Protein AF-A0A0A1WJS7-F1 (afdb_monomer)

Structure (mmCIF, N/CA/C/O backbone):
data_AF-A0A0A1WJS7-F1
#
_entry.id   AF-A0A0A1WJS7-F1
#
loop_
_atom_site.group_PDB
_atom_site.id
_atom_site.type_symbol
_atom_site.label_atom_id
_atom_site.label_alt_id
_atom_site.label_comp_id
_atom_site.label_asym_id
_atom_site.label_entity_id
_atom_site.label_seq_id
_atom_site.pdbx_PDB_ins_code
_atom_site.Cartn_x
_atom_site.Cartn_y
_atom_site.Cartn_z
_atom_site.occupancy
_atom_site.B_iso_or_equiv
_atom_site.auth_seq_id
_atom_site.auth_comp_id
_atom_site.auth_asym_id
_atom_site.auth_atom_id
_atom_site.pdbx_PDB_model_num
ATOM 1 N N . MET A 1 1 ? 0.029 -0.242 11.869 1.00 64.31 1 MET A N 1
ATOM 2 C CA . MET A 1 1 ? -1.257 -0.949 11.660 1.00 64.31 1 MET A CA 1
ATOM 3 C C . MET A 1 1 ? -1.655 -1.931 12.772 1.00 64.31 1 MET A C 1
ATOM 5 O O . MET A 1 1 ? -2.758 -2.457 12.737 1.00 64.31 1 MET A O 1
ATOM 9 N N . GLY A 1 2 ? -0.797 -2.205 13.766 1.00 71.12 2 GLY A N 1
ATOM 10 C CA . GLY A 1 2 ? -1.161 -3.073 14.896 1.00 71.12 2 GLY A CA 1
ATOM 11 C C . GLY A 1 2 ? -1.246 -4.571 14.572 1.00 71.12 2 GLY A C 1
ATOM 12 O O . GLY A 1 2 ? -1.647 -5.339 15.433 1.00 71.12 2 GLY A O 1
ATOM 13 N N . VAL A 1 3 ? -0.892 -5.015 13.366 1.00 81.50 3 VAL A N 1
ATOM 14 C CA . VAL A 1 3 ? -0.941 -6.434 12.971 1.00 81.50 3 VAL A CA 1
ATOM 15 C C . VAL A 1 3 ? 0.472 -7.011 12.917 1.00 81.50 3 VAL A C 1
ATOM 17 O O . VAL A 1 3 ? 1.387 -6.363 12.404 1.00 81.50 3 VAL A O 1
ATOM 20 N N . SER A 1 4 ? 0.661 -8.221 13.450 1.00 82.00 4 SER A N 1
ATOM 21 C CA . SER A 1 4 ? 1.938 -8.938 13.418 1.00 82.00 4 SER A CA 1
ATOM 22 C C . SER A 1 4 ? 2.089 -9.731 12.116 1.00 82.00 4 SER A C 1
ATOM 24 O O . SER A 1 4 ? 1.448 -10.753 11.897 1.00 82.00 4 SER A O 1
ATOM 26 N N . VAL A 1 5 ? 2.981 -9.266 11.239 1.00 79.81 5 VAL A N 1
ATOM 27 C CA . VAL A 1 5 ? 3.268 -9.923 9.945 1.00 79.81 5 VAL A CA 1
ATOM 28 C C . VAL A 1 5 ? 4.453 -10.895 10.039 1.00 79.81 5 VAL A C 1
ATOM 30 O O . VAL A 1 5 ? 4.708 -11.663 9.121 1.00 79.81 5 VAL A O 1
ATOM 33 N N . HIS A 1 6 ? 5.179 -10.900 11.165 1.00 83.88 6 HIS A N 1
ATOM 34 C CA . HIS A 1 6 ? 6.358 -11.753 11.391 1.00 83.88 6 HIS A CA 1
ATOM 35 C C . HIS A 1 6 ? 7.415 -11.634 10.275 1.00 83.88 6 HIS A C 1
ATOM 37 O O . HIS A 1 6 ? 8.061 -12.612 9.904 1.00 83.88 6 HIS A O 1
ATOM 43 N N . ALA A 1 7 ? 7.606 -10.420 9.748 1.00 81.00 7 ALA A N 1
ATOM 44 C CA . ALA A 1 7 ? 8.413 -10.157 8.554 1.00 81.00 7 ALA A CA 1
ATOM 45 C C . ALA A 1 7 ? 9.895 -10.565 8.677 1.00 81.00 7 ALA A C 1
ATOM 47 O O . ALA A 1 7 ? 10.530 -10.848 7.668 1.00 81.00 7 ALA A O 1
ATOM 48 N N . GLN A 1 8 ? 10.443 -10.607 9.898 1.00 82.62 8 GLN A N 1
ATOM 49 C CA . GLN A 1 8 ? 11.824 -11.043 10.142 1.00 82.62 8 GLN A CA 1
ATOM 50 C C . GLN A 1 8 ? 11.995 -12.565 10.036 1.00 82.62 8 GLN A C 1
ATOM 52 O O . GLN A 1 8 ? 13.056 -13.028 9.633 1.00 82.62 8 GLN A O 1
ATOM 57 N N . THR A 1 9 ? 10.961 -13.335 10.386 1.00 85.50 9 THR A N 1
ATOM 58 C CA . THR A 1 9 ? 11.001 -14.806 10.390 1.00 85.50 9 THR A CA 1
ATOM 59 C C . THR A 1 9 ? 10.467 -15.385 9.081 1.00 85.50 9 THR A C 1
ATOM 61 O O . THR A 1 9 ? 10.983 -16.384 8.595 1.00 85.50 9 THR A O 1
ATOM 64 N N . ASN A 1 10 ? 9.459 -14.738 8.485 1.00 83.50 10 ASN A N 1
ATOM 65 C CA . ASN A 1 10 ? 8.761 -15.201 7.285 1.00 83.50 10 ASN A CA 1
ATOM 66 C C . ASN A 1 10 ? 9.080 -14.311 6.077 1.00 83.50 10 ASN A C 1
ATOM 68 O O . ASN A 1 10 ? 8.221 -13.585 5.565 1.00 83.50 10 ASN A O 1
ATOM 72 N N . ALA A 1 11 ? 10.328 -14.385 5.610 1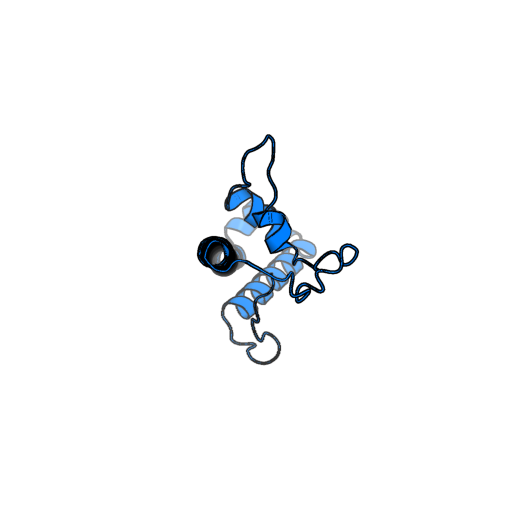.00 77.12 11 ALA A N 1
ATOM 73 C CA . ALA A 1 11 ? 10.781 -13.658 4.422 1.00 77.12 11 ALA A CA 1
ATOM 74 C C . ALA A 1 11 ? 10.012 -14.055 3.143 1.00 77.12 11 ALA A C 1
ATOM 76 O O . ALA A 1 11 ? 9.889 -13.243 2.227 1.00 77.12 11 ALA A O 1
ATOM 77 N N . ASP A 1 12 ? 9.448 -15.266 3.113 1.00 75.31 12 ASP A N 1
ATOM 78 C CA . ASP A 1 12 ? 8.676 -15.798 1.986 1.00 75.31 12 ASP A CA 1
ATOM 79 C C . ASP A 1 12 ? 7.195 -15.394 1.992 1.00 75.31 12 ASP A C 1
ATOM 81 O O . ASP A 1 12 ? 6.437 -15.829 1.129 1.00 75.31 12 ASP A O 1
ATOM 85 N N . SER A 1 13 ? 6.751 -14.563 2.943 1.00 88.50 13 SER A N 1
ATOM 86 C CA . SER A 1 13 ? 5.367 -14.081 2.910 1.00 88.50 13 SER A CA 1
ATOM 87 C C . SER A 1 13 ? 5.114 -13.241 1.654 1.00 88.50 13 SER A C 1
ATOM 89 O O . SER A 1 13 ? 5.936 -12.401 1.275 1.00 88.50 13 SER A O 1
ATOM 91 N N . GLU A 1 14 ? 3.944 -13.422 1.039 1.00 90.38 14 GLU A N 1
ATOM 92 C CA . GLU A 1 14 ? 3.552 -12.683 -0.169 1.00 90.38 14 GLU A CA 1
ATOM 93 C C . GLU A 1 14 ? 3.637 -11.166 0.035 1.00 90.38 14 GLU A C 1
ATOM 95 O O . GLU A 1 14 ? 4.092 -10.438 -0.844 1.00 90.38 14 GLU A O 1
ATOM 100 N N . TYR A 1 15 ? 3.270 -10.686 1.227 1.00 91.75 15 TYR A N 1
ATOM 101 C CA . TYR A 1 15 ? 3.380 -9.274 1.587 1.00 91.75 15 TYR A CA 1
ATOM 102 C C . TYR A 1 15 ? 4.837 -8.789 1.580 1.00 91.75 15 TYR A C 1
ATOM 104 O O . TYR A 1 15 ? 5.145 -7.776 0.956 1.00 91.75 15 TYR A O 1
ATOM 112 N N . VAL A 1 16 ? 5.757 -9.515 2.226 1.00 91.56 16 VAL A N 1
ATOM 113 C CA . VAL A 1 16 ? 7.181 -9.131 2.276 1.00 91.56 16 VAL A CA 1
ATOM 114 C C . VAL A 1 16 ? 7.804 -9.157 0.879 1.00 91.56 16 VAL A C 1
ATOM 116 O O . VAL A 1 16 ? 8.553 -8.244 0.519 1.00 91.56 16 VAL A O 1
ATOM 119 N N . GLN A 1 17 ? 7.457 -10.152 0.059 1.00 93.00 17 GLN A N 1
ATOM 120 C CA . GLN A 1 17 ? 7.903 -10.225 -1.333 1.00 93.00 17 GLN A CA 1
ATOM 121 C C . GLN A 1 17 ? 7.352 -9.066 -2.177 1.00 93.00 17 GLN A C 1
ATOM 123 O O . GLN A 1 17 ? 8.097 -8.472 -2.963 1.00 93.00 17 GLN A O 1
ATOM 128 N N . ALA A 1 18 ? 6.085 -8.690 -1.984 1.00 94.44 18 ALA A N 1
ATOM 129 C CA . ALA A 1 18 ? 5.480 -7.546 -2.657 1.00 94.44 18 ALA A CA 1
ATOM 130 C C . ALA A 1 18 ? 6.182 -6.230 -2.277 1.00 94.44 18 ALA A C 1
ATOM 132 O O . ALA A 1 18 ? 6.591 -5.483 -3.167 1.00 94.44 18 ALA A O 1
ATOM 133 N N . VAL A 1 19 ? 6.438 -5.989 -0.983 1.00 93.38 19 VAL A N 1
ATOM 134 C CA . VAL A 1 19 ? 7.197 -4.811 -0.510 1.00 93.38 19 VAL A CA 1
ATOM 135 C C . VAL A 1 19 ? 8.596 -4.767 -1.133 1.00 93.38 19 VAL A C 1
ATOM 137 O O . VAL A 1 19 ? 9.027 -3.725 -1.632 1.00 93.38 19 VAL A O 1
ATOM 140 N N . LYS A 1 20 ? 9.310 -5.900 -1.164 1.00 93.75 20 LYS A N 1
ATOM 141 C CA . LYS A 1 20 ? 10.646 -5.992 -1.776 1.00 93.75 20 LYS A CA 1
ATOM 142 C C . LYS A 1 20 ? 10.615 -5.680 -3.275 1.00 93.75 20 LYS A C 1
ATOM 144 O O . LYS A 1 20 ? 11.516 -5.009 -3.787 1.00 93.75 20 LYS A O 1
ATOM 149 N N . THR A 1 21 ? 9.580 -6.148 -3.968 1.00 94.81 21 THR A N 1
ATOM 150 C CA . THR A 1 21 ? 9.381 -5.908 -5.401 1.00 94.81 21 THR A CA 1
ATOM 151 C C . THR A 1 21 ? 9.169 -4.422 -5.672 1.00 94.81 21 THR A C 1
ATOM 153 O O . THR A 1 21 ? 9.915 -3.850 -6.465 1.00 94.81 21 THR A O 1
ATOM 156 N N . ILE A 1 22 ? 8.246 -3.772 -4.953 1.00 94.38 22 ILE A N 1
ATOM 157 C CA . ILE A 1 22 ? 8.009 -2.324 -5.068 1.00 94.38 22 ILE A CA 1
ATOM 158 C C . ILE A 1 22 ? 9.270 -1.527 -4.737 1.00 94.38 22 ILE A C 1
ATOM 160 O O . ILE A 1 22 ? 9.654 -0.658 -5.509 1.00 94.38 22 ILE A O 1
ATOM 164 N N . SER A 1 23 ? 9.984 -1.864 -3.660 1.00 94.00 23 SER A N 1
ATOM 165 C CA . SER A 1 23 ? 11.239 -1.187 -3.305 1.00 94.00 23 SER A CA 1
ATOM 166 C C . SER A 1 23 ? 12.285 -1.272 -4.427 1.00 94.00 23 SER A C 1
ATOM 168 O O . SER A 1 23 ? 12.912 -0.272 -4.783 1.00 94.00 23 SER A O 1
ATOM 170 N N . THR A 1 24 ? 12.419 -2.446 -5.051 1.00 93.38 24 THR A N 1
ATOM 171 C CA . THR A 1 24 ? 13.333 -2.65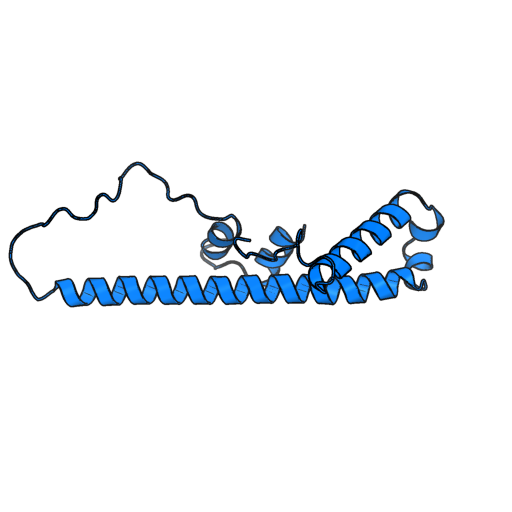7 -6.184 1.00 93.38 24 THR A CA 1
ATOM 172 C C . THR A 1 24 ? 12.904 -1.858 -7.414 1.00 93.38 24 THR A C 1
ATOM 174 O O . THR A 1 24 ? 13.748 -1.271 -8.096 1.00 93.38 24 THR A O 1
ATOM 177 N N . VAL A 1 25 ? 11.600 -1.820 -7.701 1.00 93.38 25 VAL A N 1
ATOM 178 C CA . VAL A 1 25 ? 11.025 -1.026 -8.791 1.00 93.38 25 VAL A CA 1
ATOM 179 C C . VAL A 1 25 ? 11.289 0.461 -8.570 1.00 93.38 25 VAL A C 1
ATOM 181 O O . VAL A 1 25 ? 11.866 1.105 -9.445 1.00 93.38 25 VAL A O 1
ATOM 1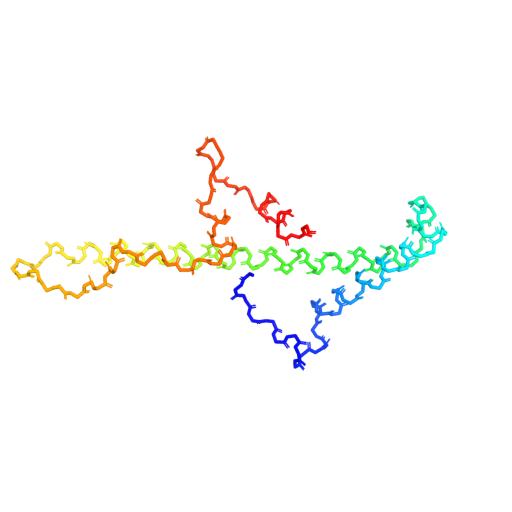84 N N . THR A 1 26 ? 10.953 0.995 -7.395 1.00 92.38 26 THR A N 1
ATOM 185 C CA . THR A 1 26 ? 11.163 2.403 -7.035 1.00 92.38 26 THR A CA 1
ATOM 186 C C . THR A 1 26 ? 12.632 2.787 -7.150 1.00 92.38 26 THR A C 1
ATOM 188 O O . THR A 1 26 ? 12.958 3.804 -7.761 1.00 92.38 26 THR A O 1
ATOM 191 N N . HIS A 1 27 ? 13.537 1.942 -6.649 1.00 93.75 27 HIS A N 1
ATOM 192 C CA . HIS A 1 27 ? 14.974 2.173 -6.767 1.00 93.75 27 HIS A CA 1
ATOM 193 C C . HIS A 1 27 ? 15.425 2.238 -8.236 1.00 93.75 27 HIS A C 1
ATOM 195 O O . HIS A 1 27 ? 16.113 3.177 -8.633 1.00 93.75 27 HIS A O 1
ATOM 201 N N . LYS A 1 28 ? 14.981 1.299 -9.083 1.00 91.31 28 LYS A N 1
ATOM 202 C CA . LYS A 1 28 ? 15.291 1.322 -10.523 1.00 91.31 28 LYS A CA 1
ATOM 203 C C . LYS A 1 28 ? 14.732 2.563 -11.219 1.00 91.31 28 LYS A C 1
ATOM 205 O O . LYS A 1 28 ? 15.447 3.174 -12.006 1.00 91.31 28 LYS A O 1
ATOM 210 N N . ARG A 1 29 ? 13.496 2.968 -10.913 1.00 90.25 29 ARG A N 1
ATOM 211 C CA . ARG A 1 29 ? 12.874 4.178 -11.483 1.00 90.25 29 ARG A CA 1
ATOM 212 C C . ARG A 1 29 ? 13.578 5.467 -11.049 1.00 90.25 29 ARG A C 1
ATOM 214 O O . ARG A 1 29 ? 13.595 6.436 -11.805 1.00 90.25 29 ARG A O 1
ATOM 221 N N . MET A 1 30 ? 14.182 5.479 -9.861 1.00 90.50 30 MET A N 1
ATOM 222 C CA . MET A 1 30 ? 14.926 6.631 -9.349 1.00 90.50 30 MET A CA 1
ATOM 223 C C . MET A 1 30 ? 16.225 6.872 -10.136 1.00 90.50 30 MET A C 1
ATOM 225 O O . MET A 1 30 ? 16.500 8.008 -10.543 1.00 90.50 30 MET A O 1
ATOM 229 N N . PHE A 1 31 ? 16.998 5.810 -10.388 1.00 90.19 31 PHE A N 1
ATOM 230 C CA . PHE A 1 31 ? 18.349 5.909 -10.957 1.00 90.19 31 PHE A CA 1
ATOM 231 C C . PHE A 1 31 ? 18.434 5.690 -12.472 1.00 90.19 31 PHE A C 1
ATOM 233 O O . PHE A 1 31 ? 19.343 6.226 -13.102 1.00 90.19 31 PHE A O 1
ATOM 240 N N . ASP A 1 32 ? 17.505 4.951 -13.078 1.00 87.19 32 ASP A N 1
ATOM 241 C CA . ASP A 1 32 ? 17.536 4.661 -14.512 1.00 87.19 32 ASP A CA 1
ATOM 242 C C . ASP A 1 32 ? 16.626 5.619 -15.295 1.00 87.19 32 ASP A C 1
ATOM 244 O O . ASP A 1 32 ? 15.403 5.655 -15.126 1.00 87.19 32 ASP A O 1
ATOM 248 N N . ILE A 1 33 ? 17.230 6.402 -16.188 1.00 85.00 33 ILE A N 1
ATOM 249 C CA . ILE A 1 33 ? 16.541 7.424 -16.985 1.00 85.00 33 ILE A CA 1
ATOM 250 C C . ILE A 1 33 ? 15.490 6.791 -17.913 1.00 85.00 33 ILE A C 1
ATOM 252 O O . ILE A 1 33 ? 14.452 7.407 -18.161 1.00 85.00 33 ILE A O 1
ATOM 256 N N . ILE A 1 34 ? 15.697 5.551 -18.376 1.00 83.50 34 ILE A N 1
ATOM 257 C CA . ILE A 1 34 ? 14.751 4.862 -19.272 1.00 83.50 34 ILE A CA 1
ATOM 258 C C . ILE A 1 34 ? 13.457 4.494 -18.533 1.00 83.50 34 ILE A C 1
ATOM 260 O O . ILE A 1 34 ? 12.371 4.566 -19.116 1.00 83.50 34 ILE A O 1
ATOM 264 N N . TYR A 1 35 ? 13.555 4.134 -17.248 1.00 86.06 35 TYR A N 1
ATOM 265 C CA . TYR A 1 35 ? 12.404 3.795 -16.402 1.00 86.06 35 TYR A CA 1
ATOM 266 C C . TYR A 1 35 ? 11.743 5.020 -15.750 1.00 86.06 35 TYR A C 1
ATOM 268 O O . TYR A 1 35 ? 10.674 4.891 -15.150 1.00 86.06 35 TYR A O 1
ATOM 276 N N . ARG A 1 36 ? 12.350 6.207 -15.880 1.00 83.44 36 ARG A N 1
ATOM 277 C CA . ARG A 1 36 ? 11.774 7.475 -15.411 1.00 83.44 36 ARG A CA 1
ATOM 278 C C . ARG A 1 36 ? 10.637 7.966 -16.307 1.00 83.44 36 ARG A C 1
ATOM 280 O O . ARG A 1 36 ? 9.707 8.596 -15.819 1.00 83.44 36 ARG A O 1
ATOM 287 N N . LEU A 1 37 ? 10.708 7.685 -17.608 1.00 86.44 37 LEU A N 1
ATOM 288 C CA . LEU A 1 37 ? 9.644 8.015 -18.554 1.00 86.44 37 LEU A CA 1
ATOM 289 C C . LEU A 1 37 ? 8.488 7.013 -18.412 1.00 86.44 37 LEU A C 1
ATOM 291 O O . LEU A 1 37 ? 8.628 5.832 -18.728 1.00 86.44 37 LEU A O 1
ATOM 295 N N . ASP A 1 38 ? 7.318 7.493 -17.988 1.00 85.12 38 ASP A N 1
ATOM 296 C CA . ASP A 1 38 ? 6.146 6.639 -17.738 1.00 85.12 38 ASP A CA 1
ATOM 297 C C . ASP A 1 38 ? 5.699 5.851 -18.975 1.00 85.12 38 ASP A C 1
ATOM 299 O O . ASP A 1 38 ? 5.278 4.695 -18.874 1.00 85.12 38 ASP A O 1
ATOM 303 N N . PHE A 1 39 ? 5.817 6.455 -20.162 1.00 87.31 39 PHE A N 1
ATOM 304 C CA . PHE A 1 39 ? 5.414 5.814 -21.410 1.00 87.31 39 PHE A CA 1
ATOM 305 C C . PHE A 1 39 ? 6.229 4.549 -21.695 1.00 87.31 39 PHE A C 1
ATOM 307 O O . PHE A 1 39 ? 5.646 3.500 -21.960 1.00 87.31 39 PHE A O 1
ATOM 314 N N . THR A 1 40 ? 7.560 4.627 -21.619 1.00 86.00 40 THR A N 1
ATOM 315 C CA . THR A 1 40 ? 8.448 3.480 -21.857 1.00 86.00 40 THR A CA 1
ATOM 316 C C . THR A 1 40 ? 8.333 2.466 -20.731 1.00 86.00 40 THR A C 1
ATOM 318 O O . THR A 1 40 ? 8.259 1.266 -20.994 1.00 86.00 40 THR A O 1
ATOM 321 N N . TYR A 1 41 ? 8.237 2.941 -19.488 1.00 90.25 41 TYR A N 1
ATOM 322 C CA . TYR A 1 41 ? 8.115 2.101 -18.305 1.00 90.25 41 TYR A CA 1
ATOM 323 C C . TYR A 1 41 ? 6.884 1.185 -18.348 1.00 90.25 41 TYR A C 1
ATOM 325 O O . TYR A 1 41 ? 7.001 -0.010 -18.068 1.00 90.25 41 TYR A O 1
ATOM 333 N N . ARG A 1 42 ? 5.725 1.695 -18.784 1.00 89.69 42 ARG A N 1
ATOM 334 C CA . ARG A 1 42 ? 4.455 0.945 -18.814 1.00 89.69 42 ARG A CA 1
ATOM 335 C C . ARG A 1 42 ? 4.500 -0.341 -19.650 1.00 89.69 42 ARG A C 1
ATOM 337 O O . ARG A 1 42 ? 3.724 -1.260 -19.396 1.00 89.69 42 ARG A O 1
ATOM 344 N N . PHE A 1 43 ? 5.399 -0.428 -20.631 1.00 88.75 43 PHE A N 1
ATOM 345 C CA . PHE A 1 43 ? 5.556 -1.615 -21.481 1.00 88.75 43 PHE A CA 1
ATOM 346 C C . PHE A 1 43 ? 6.594 -2.618 -20.960 1.00 88.75 43 PHE A C 1
ATOM 348 O O . PHE A 1 43 ? 6.781 -3.682 -21.552 1.00 88.75 43 PHE A O 1
ATOM 355 N N . THR A 1 44 ? 7.266 -2.314 -19.852 1.00 90.44 44 THR A N 1
ATOM 356 C CA . THR A 1 44 ? 8.302 -3.175 -19.276 1.00 90.44 44 THR A CA 1
ATOM 357 C C . THR A 1 44 ? 7.698 -4.315 -18.452 1.00 90.44 44 THR A C 1
ATOM 359 O O . THR A 1 44 ? 6.561 -4.247 -17.982 1.00 90.44 44 THR A O 1
ATOM 362 N N . LYS A 1 45 ? 8.476 -5.385 -18.238 1.00 91.25 45 LYS A N 1
ATOM 363 C CA . LYS A 1 45 ? 8.096 -6.456 -17.298 1.00 91.25 45 LYS A CA 1
ATOM 364 C C . LYS A 1 45 ? 7.972 -5.931 -15.865 1.00 91.25 45 LYS A C 1
ATOM 366 O O . LYS A 1 45 ? 7.075 -6.354 -15.146 1.00 91.25 45 LYS A O 1
ATOM 371 N N . LEU A 1 46 ? 8.809 -4.956 -15.510 1.00 90.81 46 LEU A N 1
ATOM 372 C CA . LEU A 1 46 ? 8.854 -4.343 -14.185 1.00 90.81 46 LEU A CA 1
ATOM 373 C C . LEU A 1 46 ? 7.516 -3.688 -13.809 1.00 90.81 46 LEU A C 1
ATOM 375 O O . LEU A 1 46 ? 7.026 -3.901 -12.709 1.00 90.81 46 LEU A O 1
ATOM 379 N N . ALA A 1 47 ? 6.868 -2.995 -14.752 1.00 92.06 47 ALA A N 1
ATOM 380 C CA . ALA A 1 47 ? 5.545 -2.404 -14.533 1.00 92.06 47 ALA A CA 1
ATOM 381 C C . ALA A 1 47 ? 4.447 -3.452 -14.272 1.00 92.06 47 ALA A C 1
ATOM 383 O O . ALA A 1 47 ? 3.478 -3.190 -13.561 1.00 92.06 47 ALA A O 1
ATOM 384 N N . ARG A 1 48 ? 4.579 -4.662 -14.836 1.00 93.56 48 ARG A N 1
ATOM 385 C CA . ARG A 1 48 ? 3.640 -5.763 -14.563 1.00 93.56 48 ARG A CA 1
ATOM 386 C C . ARG A 1 48 ? 3.865 -6.341 -13.169 1.00 93.56 48 ARG A C 1
ATOM 388 O O . ARG A 1 48 ? 2.893 -6.581 -12.461 1.00 93.56 48 ARG A O 1
ATOM 395 N N . GLU A 1 49 ? 5.125 -6.535 -12.789 1.00 94.06 49 GLU A N 1
ATOM 396 C CA . GLU A 1 49 ? 5.513 -6.996 -11.450 1.00 94.06 49 GLU A CA 1
ATOM 397 C C . GLU A 1 49 ? 5.079 -5.997 -10.371 1.00 94.06 49 GLU A C 1
ATOM 399 O O . GLU A 1 49 ? 4.478 -6.399 -9.379 1.00 94.06 49 GLU A O 1
ATOM 404 N N . GLU A 1 50 ? 5.280 -4.698 -10.605 1.00 94.69 50 GLU A N 1
ATOM 405 C CA . GLU A 1 50 ? 4.796 -3.622 -9.734 1.00 94.69 50 GLU A CA 1
ATOM 406 C C . GLU A 1 50 ? 3.277 -3.687 -9.560 1.00 94.69 50 GLU A C 1
ATOM 408 O O . GLU A 1 50 ? 2.787 -3.659 -8.437 1.00 94.69 50 GLU A O 1
ATOM 413 N N . LYS A 1 51 ? 2.516 -3.849 -10.650 1.00 95.00 51 LYS A N 1
ATOM 414 C CA . LYS A 1 51 ? 1.051 -3.939 -10.577 1.00 95.00 51 LYS A CA 1
ATOM 415 C C . LYS A 1 51 ? 0.576 -5.141 -9.754 1.00 95.00 51 LYS A C 1
ATOM 417 O O . LYS A 1 51 ? -0.396 -5.018 -9.010 1.00 95.00 51 LYS A O 1
ATOM 422 N N . LEU A 1 52 ? 1.236 -6.293 -9.888 1.00 95.31 52 LEU A N 1
ATOM 423 C CA . LEU A 1 52 ? 0.921 -7.483 -9.093 1.00 95.31 52 LEU A CA 1
ATOM 424 C C . LEU A 1 52 ? 1.271 -7.274 -7.617 1.00 95.31 52 LEU A C 1
ATOM 426 O O . LEU A 1 52 ? 0.455 -7.573 -6.749 1.00 95.31 52 LEU A O 1
ATOM 430 N N . ALA A 1 53 ? 2.444 -6.708 -7.332 1.00 95.44 53 ALA A N 1
ATOM 431 C CA . ALA A 1 53 ? 2.858 -6.399 -5.971 1.00 95.44 53 ALA A CA 1
ATOM 432 C C . ALA A 1 53 ? 1.918 -5.376 -5.309 1.00 95.44 53 ALA A C 1
ATOM 434 O O . ALA A 1 53 ? 1.483 -5.598 -4.182 1.00 95.44 53 ALA A O 1
ATOM 435 N N . LEU A 1 54 ? 1.510 -4.319 -6.021 1.00 94.75 54 LEU A N 1
ATOM 436 C CA . LEU A 1 54 ? 0.517 -3.352 -5.541 1.00 94.75 54 LEU A CA 1
ATOM 437 C C . LEU A 1 54 ? -0.827 -4.012 -5.222 1.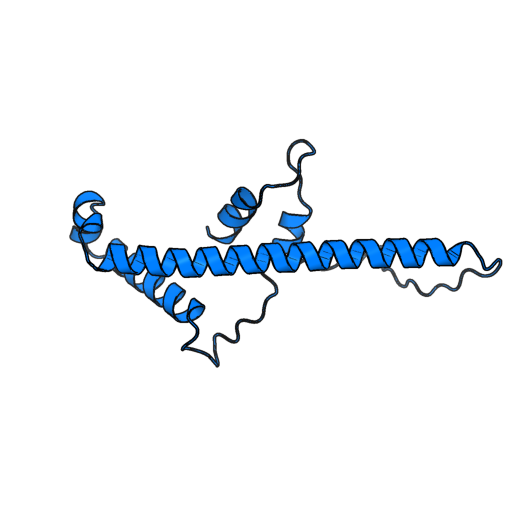00 94.75 54 LEU A C 1
ATOM 439 O O . LEU A 1 54 ? -1.437 -3.685 -4.210 1.00 94.75 54 LEU A O 1
ATOM 443 N N . ALA A 1 55 ? -1.282 -4.968 -6.037 1.00 95.56 55 ALA A N 1
ATOM 444 C CA . ALA A 1 55 ? -2.517 -5.697 -5.749 1.00 95.56 55 ALA A CA 1
ATOM 445 C C . ALA A 1 55 ? -2.427 -6.487 -4.430 1.00 95.56 55 ALA A C 1
ATOM 447 O O . ALA A 1 55 ? -3.381 -6.496 -3.652 1.00 95.56 55 ALA A O 1
ATOM 448 N N . VAL A 1 56 ? -1.274 -7.105 -4.147 1.00 95.06 56 VAL A N 1
ATOM 449 C CA . VAL A 1 56 ? -1.027 -7.805 -2.876 1.00 95.06 56 VAL A CA 1
ATOM 450 C C . VAL A 1 56 ? -0.985 -6.825 -1.701 1.00 95.06 56 VAL A C 1
ATOM 452 O O . VAL A 1 56 ? -1.599 -7.101 -0.669 1.00 95.06 56 VAL A O 1
ATOM 455 N N . LEU A 1 57 ? -0.304 -5.683 -1.852 1.00 92.94 57 LEU A N 1
ATOM 456 C CA . LEU A 1 57 ? -0.195 -4.657 -0.809 1.00 92.94 57 LEU A CA 1
ATOM 457 C C . LEU A 1 57 ? -1.555 -4.047 -0.468 1.00 92.94 57 LEU A C 1
ATOM 459 O O . LEU A 1 57 ? -1.958 -4.102 0.692 1.00 92.94 57 LEU A O 1
ATOM 463 N N . HIS A 1 58 ? -2.298 -3.573 -1.472 1.00 93.00 58 HIS A N 1
ATOM 464 C CA . HIS A 1 58 ? -3.638 -3.020 -1.270 1.00 93.00 58 HIS A CA 1
ATOM 465 C C . HIS A 1 58 ? -4.598 -4.062 -0.688 1.00 93.00 58 HIS A C 1
ATOM 467 O O . HIS A 1 58 ? -5.382 -3.762 0.208 1.00 93.00 58 HIS A O 1
ATOM 473 N N . GLY A 1 59 ? -4.525 -5.312 -1.159 1.00 92.94 59 GLY A N 1
ATOM 474 C CA . GLY A 1 59 ? -5.335 -6.389 -0.598 1.00 92.94 59 GLY A CA 1
ATOM 475 C C . GLY A 1 59 ? -4.989 -6.671 0.865 1.00 92.94 59 GLY A C 1
ATOM 476 O O . GLY A 1 59 ? -5.868 -7.002 1.658 1.00 92.94 59 GLY A O 1
ATOM 477 N N . PHE A 1 60 ? -3.717 -6.546 1.250 1.00 92.00 60 PHE A N 1
ATOM 478 C CA . PHE A 1 60 ? -3.300 -6.675 2.642 1.00 92.00 60 PHE A CA 1
ATOM 479 C C . PHE A 1 60 ? -3.820 -5.518 3.499 1.00 92.00 60 PHE A C 1
ATOM 481 O O . PHE A 1 60 ? -4.399 -5.776 4.556 1.00 92.00 60 PHE A O 1
ATOM 488 N N . THR A 1 61 ? -3.664 -4.269 3.055 1.00 91.50 61 THR A N 1
ATOM 489 C CA . THR A 1 61 ? -4.110 -3.097 3.820 1.00 91.50 61 THR A CA 1
ATOM 490 C C . THR A 1 61 ? -5.624 -3.068 3.985 1.00 91.50 61 THR A C 1
ATOM 492 O O . THR A 1 61 ? -6.107 -2.886 5.102 1.00 91.50 61 THR A O 1
ATOM 495 N N . GLU A 1 62 ? -6.381 -3.405 2.941 1.00 91.88 62 GLU A N 1
ATOM 496 C CA . GLU A 1 62 ? -7.839 -3.527 3.009 1.00 91.88 62 GLU A CA 1
ATOM 497 C C . GLU A 1 62 ? -8.296 -4.584 4.026 1.00 91.88 62 GLU A C 1
ATOM 499 O O . GLU A 1 62 ? -9.165 -4.310 4.857 1.00 91.88 62 GLU A O 1
ATOM 504 N N . ARG A 1 63 ? -7.664 -5.768 4.046 1.00 91.75 63 ARG A N 1
ATOM 505 C CA . ARG A 1 63 ? -7.965 -6.805 5.051 1.00 91.75 63 ARG A CA 1
ATOM 506 C C . ARG A 1 63 ? -7.710 -6.319 6.475 1.00 91.75 63 ARG A C 1
ATOM 508 O O . ARG A 1 63 ? -8.521 -6.578 7.362 1.00 91.75 63 ARG A O 1
ATOM 515 N N . VAL A 1 64 ? -6.603 -5.613 6.697 1.00 91.19 64 VAL A N 1
ATOM 516 C CA . VAL A 1 64 ? -6.250 -5.087 8.022 1.00 91.19 64 VAL A CA 1
ATOM 517 C C . VAL A 1 64 ? -7.238 -4.011 8.476 1.00 91.19 64 VAL A C 1
ATOM 519 O O . VAL A 1 64 ? -7.660 -4.030 9.633 1.00 91.19 64 VAL A O 1
ATOM 522 N N . ILE A 1 65 ? -7.648 -3.111 7.578 1.00 89.50 65 ILE A N 1
ATOM 523 C CA . ILE A 1 65 ? -8.654 -2.078 7.860 1.00 89.50 65 ILE A CA 1
ATOM 524 C C . ILE A 1 65 ? -9.986 -2.725 8.265 1.00 89.50 65 ILE A C 1
ATOM 526 O O . ILE A 1 65 ? -10.562 -2.354 9.289 1.00 89.50 65 ILE A O 1
ATOM 530 N N . LEU A 1 66 ? -10.457 -3.720 7.503 1.00 90.50 66 LEU A N 1
ATOM 531 C CA . LEU A 1 66 ? -11.709 -4.428 7.792 1.00 90.50 66 LEU A CA 1
ATOM 532 C C . LEU A 1 66 ? -11.653 -5.161 9.135 1.00 90.50 66 LEU A C 1
ATOM 534 O O . LEU A 1 66 ? -12.536 -4.968 9.970 1.00 90.50 66 LEU A O 1
ATOM 538 N N . GLN A 1 67 ? -10.586 -5.928 9.375 1.00 90.56 67 GLN A N 1
ATOM 539 C CA . GLN A 1 67 ? -10.399 -6.646 10.633 1.00 90.56 67 GLN A CA 1
ATOM 540 C C . GLN A 1 67 ? -10.427 -5.684 11.829 1.00 90.56 67 GLN A C 1
ATOM 542 O O . GLN A 1 67 ? -11.128 -5.924 12.813 1.00 90.56 67 GLN A O 1
ATOM 547 N N . ARG A 1 68 ? -9.705 -4.562 11.740 1.00 89.31 68 ARG A N 1
ATOM 548 C CA . ARG A 1 68 ? -9.667 -3.566 12.818 1.00 89.31 68 ARG A CA 1
ATOM 549 C C . ARG A 1 68 ? -11.013 -2.895 13.045 1.00 89.31 68 ARG A C 1
ATOM 551 O O . ARG A 1 68 ? -11.392 -2.671 14.193 1.00 89.31 68 ARG A O 1
ATOM 558 N N . ARG A 1 69 ? -11.779 -2.638 11.987 1.00 87.69 69 ARG A N 1
ATOM 559 C CA . ARG A 1 69 ? -13.134 -2.093 12.112 1.00 87.69 69 ARG A CA 1
ATOM 560 C C . ARG A 1 69 ? -14.070 -3.050 12.848 1.00 87.69 69 ARG A C 1
ATOM 562 O O . ARG A 1 69 ? -14.807 -2.615 13.729 1.00 87.69 69 ARG A O 1
ATOM 569 N N . GLU A 1 70 ? -14.022 -4.341 12.531 1.00 88.38 70 GLU A N 1
ATOM 570 C CA . GLU A 1 70 ? -14.823 -5.356 13.224 1.00 88.38 70 GLU A CA 1
ATOM 571 C C . GLU A 1 70 ? -14.460 -5.471 14.709 1.00 88.38 70 GLU A C 1
ATOM 573 O O . GLU A 1 70 ? -15.348 -5.545 15.560 1.00 88.38 70 GLU A O 1
ATOM 578 N N . GLU A 1 71 ? -13.167 -5.451 15.036 1.00 87.25 71 GLU A N 1
ATOM 579 C CA . GLU A 1 71 ? -12.688 -5.477 16.422 1.00 87.25 71 GLU A CA 1
ATOM 580 C C . GLU A 1 71 ? -13.200 -4.269 17.224 1.00 87.25 71 GLU A C 1
ATOM 582 O O . GLU A 1 71 ? -13.661 -4.434 18.358 1.00 87.25 71 GLU A O 1
ATOM 587 N N . LEU A 1 72 ? -13.196 -3.070 16.627 1.00 84.19 72 LEU A N 1
ATOM 588 C CA . LEU A 1 72 ? -13.736 -1.860 17.255 1.00 84.19 72 LEU A CA 1
ATOM 589 C C . LEU A 1 72 ? -15.252 -1.944 17.477 1.00 84.19 72 LEU A C 1
ATOM 591 O O . LEU A 1 72 ? -15.726 -1.592 18.559 1.00 84.19 72 LEU A O 1
ATOM 595 N N . LEU A 1 73 ? -16.012 -2.454 16.503 1.00 84.94 73 LEU A N 1
ATOM 596 C CA . LEU A 1 73 ? -17.462 -2.642 16.643 1.00 84.94 73 LEU A CA 1
ATOM 597 C C . LEU A 1 73 ? -17.800 -3.646 17.756 1.00 84.94 73 LEU A C 1
ATOM 599 O O . LEU A 1 73 ? -18.674 -3.383 18.583 1.00 84.94 73 LEU A O 1
ATOM 603 N N . ARG A 1 74 ? -17.073 -4.768 17.833 1.00 85.12 74 ARG A N 1
ATOM 604 C CA . ARG A 1 74 ? -17.239 -5.762 18.909 1.00 85.12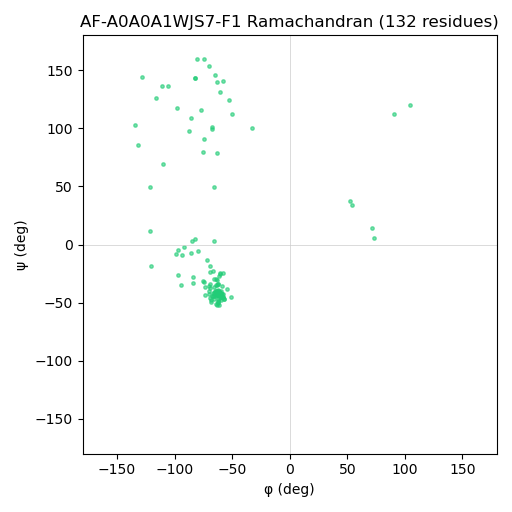 74 ARG A CA 1
ATOM 605 C C . ARG A 1 74 ? -16.903 -5.177 20.282 1.00 85.12 74 ARG A C 1
ATOM 607 O O .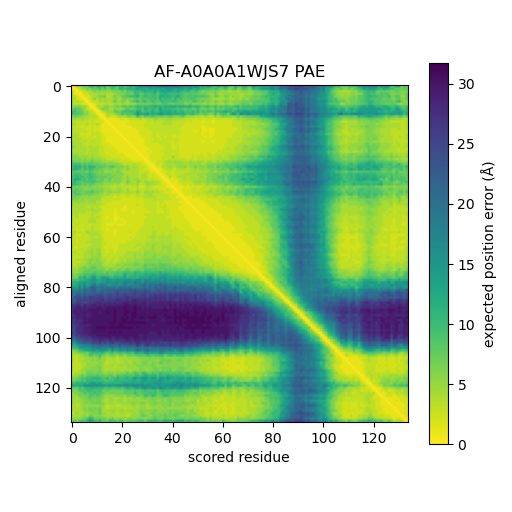 ARG A 1 74 ? -17.627 -5.415 21.247 1.00 85.12 74 ARG A O 1
ATOM 6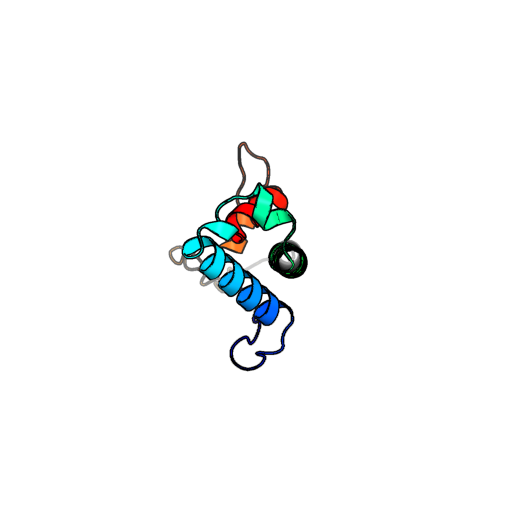14 N N . ALA A 1 75 ? -15.839 -4.379 20.378 1.00 82.12 75 ALA A N 1
ATOM 615 C CA . ALA A 1 75 ? -15.470 -3.704 21.621 1.00 82.12 75 ALA A CA 1
ATOM 616 C C . ALA A 1 75 ? -16.546 -2.702 22.081 1.00 82.12 75 ALA A C 1
ATOM 618 O O . ALA A 1 75 ? -16.865 -2.641 23.272 1.00 82.12 75 ALA A O 1
ATOM 619 N N . GLN A 1 76 ? -17.153 -1.956 21.152 1.00 78.81 76 GLN A N 1
ATOM 620 C CA . GLN A 1 76 ? -18.266 -1.050 21.455 1.00 78.81 76 GLN A CA 1
ATOM 621 C C . GLN A 1 76 ? -19.508 -1.807 21.951 1.00 78.81 76 GLN A C 1
ATOM 623 O O . GLN A 1 76 ? -20.082 -1.421 22.969 1.00 78.81 76 GLN A O 1
ATOM 628 N N . GLN A 1 77 ? -19.879 -2.917 21.305 1.00 73.81 77 GLN A N 1
ATOM 629 C CA . GLN A 1 77 ? -21.016 -3.750 21.725 1.00 73.81 77 GLN A CA 1
ATOM 630 C C . GLN A 1 77 ? -20.821 -4.349 23.126 1.00 73.81 77 GLN A C 1
ATOM 632 O O . GLN A 1 77 ? -21.726 -4.288 23.956 1.00 73.81 77 GLN A O 1
ATOM 637 N N . ASN A 1 78 ? -19.624 -4.857 23.435 1.00 71.38 78 ASN A N 1
ATOM 638 C CA . ASN A 1 78 ? -19.316 -5.388 24.767 1.00 71.38 78 ASN A CA 1
ATOM 639 C C . ASN A 1 78 ? -19.393 -4.310 25.859 1.00 71.38 78 ASN A C 1
ATOM 641 O O . ASN A 1 78 ? -19.843 -4.587 26.969 1.00 71.38 78 ASN A O 1
ATOM 645 N N . THR A 1 79 ? -19.006 -3.073 25.538 1.00 69.00 79 THR A N 1
ATOM 646 C CA . THR A 1 79 ? -19.095 -1.941 26.473 1.00 69.00 79 THR A CA 1
ATOM 647 C C . THR A 1 79 ? -20.552 -1.537 26.731 1.00 69.00 79 THR A C 1
ATOM 649 O O . THR A 1 79 ? -20.906 -1.214 27.863 1.00 69.00 79 THR A O 1
ATOM 652 N N . GLN A 1 80 ? -21.417 -1.598 25.711 1.00 59.91 80 GLN A N 1
ATOM 653 C CA . GLN A 1 80 ? -22.849 -1.316 25.856 1.00 59.91 80 GLN A CA 1
ATOM 654 C C . GLN A 1 80 ? -23.575 -2.416 26.645 1.00 59.91 80 GLN A C 1
ATOM 656 O O . GLN A 1 80 ? -24.332 -2.100 27.557 1.00 59.91 80 GLN A O 1
ATOM 661 N N . ASN A 1 81 ? -23.283 -3.696 26.389 1.00 56.69 81 ASN A N 1
ATOM 662 C CA . ASN A 1 81 ? -23.881 -4.810 27.137 1.00 56.69 81 ASN A CA 1
ATOM 663 C C . ASN A 1 81 ? -23.468 -4.803 28.623 1.00 56.69 81 ASN A C 1
ATOM 665 O O . ASN A 1 81 ? -24.312 -4.978 29.498 1.00 56.69 81 ASN A O 1
ATOM 669 N N . ALA A 1 82 ? -22.205 -4.483 28.931 1.00 55.16 82 ALA A N 1
ATOM 670 C CA . ALA A 1 82 ? -21.730 -4.330 30.310 1.00 55.16 82 ALA A CA 1
ATOM 671 C C . ALA A 1 82 ? -22.299 -3.093 31.041 1.00 55.16 82 ALA A C 1
ATOM 673 O O . ALA A 1 82 ? -22.240 -3.025 32.269 1.00 55.16 82 ALA A O 1
ATOM 674 N N . ALA A 1 83 ? -22.830 -2.102 30.315 1.00 52.94 83 ALA A N 1
ATOM 675 C CA . ALA A 1 83 ? -23.525 -0.954 30.899 1.00 52.94 83 ALA A CA 1
ATOM 676 C C . ALA A 1 83 ? -25.008 -1.252 31.194 1.00 52.94 83 ALA A C 1
ATOM 678 O O . ALA A 1 83 ? -25.562 -0.684 32.133 1.00 52.94 83 ALA A O 1
ATOM 679 N N . VAL A 1 84 ? -25.636 -2.163 30.440 1.00 52.41 84 VAL A N 1
ATOM 680 C CA . VAL A 1 84 ? -27.039 -2.570 30.640 1.00 52.41 84 VAL A CA 1
ATOM 681 C C . VAL A 1 84 ? -27.201 -3.464 31.879 1.00 52.41 84 VAL A C 1
ATOM 683 O O . VAL A 1 84 ? -28.155 -3.276 32.633 1.00 52.41 84 VAL A O 1
ATOM 686 N N . ASP A 1 85 ? -26.233 -4.340 32.176 1.00 48.47 85 ASP A N 1
ATOM 687 C CA . ASP A 1 85 ? -26.261 -5.205 33.374 1.00 48.47 85 ASP A CA 1
ATOM 688 C C . ASP A 1 85 ? -26.019 -4.461 34.705 1.00 48.47 85 ASP A C 1
ATOM 690 O O . ASP A 1 85 ? -26.311 -4.986 35.779 1.00 48.47 85 ASP A O 1
ATOM 694 N N . LYS A 1 86 ? -25.545 -3.206 34.676 1.00 51.00 86 LYS A N 1
ATOM 695 C CA . LYS A 1 86 ? -25.342 -2.395 35.895 1.00 51.00 86 LYS A CA 1
ATOM 696 C C . LYS A 1 86 ? -26.619 -1.753 36.440 1.00 51.00 86 LYS A C 1
ATOM 698 O O . LYS A 1 86 ? -26.588 -1.179 37.525 1.00 51.00 86 LYS A O 1
ATOM 703 N N . ASN A 1 87 ? -27.747 -1.871 35.740 1.00 48.97 87 ASN A N 1
ATOM 704 C CA . ASN A 1 87 ? -29.018 -1.293 36.185 1.00 48.97 87 ASN A CA 1
ATOM 705 C C . ASN A 1 87 ? -29.789 -2.156 37.207 1.00 48.97 87 ASN A C 1
ATOM 707 O O . ASN A 1 87 ? -30.899 -1.774 37.573 1.00 48.97 87 ASN A O 1
ATOM 711 N N . HIS A 1 88 ? -29.245 -3.287 37.688 1.00 45.69 88 HIS A N 1
ATOM 712 C CA . HIS A 1 88 ? -29.969 -4.191 38.603 1.00 45.69 88 HIS A CA 1
ATOM 713 C C . HIS A 1 88 ? -29.330 -4.468 39.975 1.00 45.69 88 HIS A C 1
ATOM 715 O O . HIS A 1 88 ? -29.821 -5.332 40.699 1.00 45.69 88 HIS A O 1
ATOM 721 N N . THR A 1 89 ? -28.301 -3.731 40.402 1.00 40.94 89 THR A N 1
ATOM 722 C CA . THR A 1 89 ? -27.802 -3.846 41.786 1.00 40.94 89 THR A CA 1
ATOM 723 C C . THR A 1 89 ? -27.570 -2.477 42.409 1.00 40.94 89 THR A C 1
ATOM 725 O O . THR A 1 89 ? -26.583 -1.796 42.139 1.00 40.94 89 THR A O 1
ATOM 728 N N . ASN A 1 90 ? -28.518 -2.090 43.261 1.00 47.91 90 ASN A N 1
ATOM 729 C CA . ASN A 1 90 ? -28.431 -0.961 44.175 1.00 47.91 90 ASN A CA 1
ATOM 730 C C . ASN A 1 90 ? -27.268 -1.151 45.167 1.00 47.91 90 ASN A C 1
ATOM 732 O O . ASN A 1 90 ? -27.227 -2.157 45.872 1.00 47.91 90 ASN A O 1
ATOM 736 N N . GLY A 1 91 ? -26.435 -0.120 45.317 1.00 42.03 91 GLY A N 1
ATOM 737 C CA . GLY A 1 91 ? -25.629 0.110 46.519 1.00 42.03 91 GLY A CA 1
ATOM 738 C C . GLY A 1 91 ? -24.141 -0.220 46.386 1.00 42.03 91 GLY A C 1
ATOM 739 O O . GLY A 1 91 ? -23.773 -1.373 46.215 1.00 42.03 91 GLY A O 1
ATOM 740 N N . TYR A 1 92 ? -23.323 0.815 46.607 1.00 33.84 92 TYR A N 1
ATOM 741 C CA . TYR A 1 92 ? -21.854 0.882 46.671 1.00 33.84 92 TYR A CA 1
ATOM 742 C C . TYR A 1 92 ? -21.120 1.174 45.348 1.00 33.84 92 TYR A C 1
ATOM 744 O O . TYR A 1 92 ? -21.066 0.323 44.462 1.00 33.84 92 TYR A O 1
ATOM 752 N N . PRO A 1 93 ? -20.477 2.356 45.214 1.00 39.66 93 PRO A N 1
ATOM 753 C CA . PRO A 1 93 ? -19.518 2.591 44.150 1.00 39.66 93 PRO A CA 1
ATOM 754 C C . PRO A 1 93 ? -18.237 1.829 44.504 1.00 39.66 93 PRO A C 1
ATOM 756 O O . PRO A 1 93 ? -17.366 2.340 45.203 1.00 39.66 93 PRO A O 1
ATOM 759 N N . ALA A 1 94 ? -18.134 0.581 44.053 1.00 41.16 94 ALA A N 1
ATOM 760 C CA . ALA A 1 94 ? -16.847 -0.089 43.965 1.00 41.16 94 ALA A CA 1
ATOM 761 C C . ALA A 1 94 ? -16.038 0.624 42.872 1.00 41.16 94 ALA A C 1
ATOM 763 O O . ALA A 1 94 ? -16.283 0.473 41.672 1.00 41.16 94 ALA A O 1
ATOM 764 N N . THR A 1 95 ? -15.127 1.483 43.313 1.00 44.31 95 THR A N 1
ATOM 765 C CA . THR A 1 95 ? -14.054 2.082 42.525 1.00 44.31 95 THR A CA 1
ATOM 766 C C . THR A 1 95 ? -13.113 0.987 42.026 1.00 44.31 95 THR A C 1
ATOM 768 O O . THR A 1 95 ? -12.045 0.802 42.582 1.00 44.31 95 THR A O 1
ATOM 771 N N . ASP A 1 96 ? -13.519 0.285 40.972 1.00 47.03 96 ASP A N 1
ATOM 772 C CA . ASP A 1 96 ? -12.634 -0.503 40.103 1.00 47.03 96 ASP A CA 1
ATOM 773 C C . ASP A 1 96 ? -12.760 0.012 38.666 1.00 47.03 96 ASP A C 1
ATOM 775 O O . ASP A 1 96 ? -12.998 -0.708 37.701 1.00 47.03 96 ASP A O 1
ATOM 779 N N . ASN A 1 97 ? -12.647 1.330 38.532 1.00 44.81 97 ASN A N 1
ATOM 780 C CA . ASN A 1 97 ? -12.160 1.940 37.310 1.00 44.81 97 ASN A CA 1
ATOM 781 C C . ASN A 1 97 ? -11.112 2.945 37.745 1.00 44.81 97 ASN A C 1
ATOM 783 O O . ASN A 1 97 ? -11.390 4.135 37.875 1.00 44.81 97 ASN A O 1
ATOM 787 N N . ASP A 1 98 ? -9.894 2.446 37.912 1.00 38.62 98 ASP A N 1
ATOM 788 C CA . ASP A 1 98 ? -8.669 3.225 37.758 1.00 38.62 98 ASP A CA 1
ATOM 789 C C . ASP A 1 98 ? -8.534 3.649 36.275 1.00 38.62 98 ASP A C 1
ATOM 791 O O . ASP A 1 98 ? -7.542 3.417 35.587 1.00 38.62 98 ASP A O 1
ATOM 795 N N . ALA A 1 99 ? -9.616 4.215 35.728 1.00 46.59 99 ALA A N 1
ATOM 796 C CA . ALA A 1 99 ? -9.616 4.970 34.500 1.00 46.59 99 ALA A CA 1
ATOM 797 C C . ALA A 1 99 ? -8.989 6.301 34.876 1.00 46.59 99 ALA A C 1
ATOM 799 O O . ALA A 1 99 ? -9.672 7.282 35.155 1.00 46.59 99 ALA A O 1
ATOM 800 N N . ASP A 1 100 ? -7.666 6.251 34.951 1.00 41.78 100 ASP A N 1
ATOM 801 C CA . ASP A 1 100 ? -6.761 7.372 34.908 1.00 41.78 100 ASP A CA 1
ATOM 802 C C . ASP A 1 100 ? -7.342 8.461 33.991 1.00 41.78 100 ASP A C 1
ATOM 804 O O . ASP A 1 100 ? -7.285 8.387 32.761 1.00 41.78 100 ASP A O 1
ATOM 808 N N . VAL A 1 101 ? -7.949 9.471 34.619 1.00 47.34 101 VAL A N 1
ATOM 809 C CA . VAL A 1 101 ? -8.500 10.678 33.987 1.00 47.34 101 VAL A CA 1
ATOM 810 C C . VAL A 1 101 ? -7.368 11.528 33.359 1.00 47.34 101 VAL A C 1
ATOM 812 O O . VAL A 1 101 ? -7.628 12.576 32.774 1.00 47.34 101 VAL A O 1
ATOM 815 N N . GLY A 1 102 ? -6.110 11.066 33.403 1.00 46.66 102 GLY A N 1
ATOM 816 C CA . GLY A 1 102 ? -4.939 11.678 32.777 1.00 46.66 102 GLY A CA 1
ATOM 817 C C . GLY A 1 102 ? -4.188 10.816 31.747 1.00 46.66 102 GLY A C 1
ATOM 818 O O . GLY A 1 102 ? -3.468 11.388 30.924 1.00 46.66 102 GLY A O 1
ATOM 819 N N . ALA A 1 103 ? -4.348 9.486 31.698 1.00 46.59 103 ALA A N 1
ATOM 820 C CA . ALA A 1 103 ? -3.681 8.662 30.681 1.00 46.59 103 ALA A CA 1
ATOM 821 C C . ALA A 1 103 ? -4.514 8.564 29.407 1.00 46.59 103 ALA A C 1
ATOM 823 O O . ALA A 1 103 ? -5.372 7.694 29.238 1.00 46.59 103 ALA A O 1
ATOM 824 N N . LYS A 1 104 ? -4.175 9.401 28.422 1.00 57.75 104 LYS A N 1
ATOM 825 C CA . LYS A 1 104 ? -4.529 9.122 27.026 1.00 57.75 104 LYS A CA 1
ATOM 826 C C . LYS A 1 104 ? -4.094 7.693 26.683 1.00 57.75 104 LYS A C 1
ATOM 828 O O . LYS A 1 104 ? -2.896 7.408 26.601 1.00 57.75 104 LYS A O 1
ATOM 833 N N . ARG A 1 105 ? -5.063 6.799 26.453 1.00 63.62 105 ARG A N 1
ATOM 834 C CA . ARG A 1 105 ? -4.798 5.476 25.877 1.00 63.62 105 ARG A CA 1
ATOM 835 C C . ARG A 1 105 ? -4.000 5.677 24.589 1.00 63.62 105 ARG A C 1
ATOM 837 O O . ARG A 1 105 ? -4.422 6.425 23.711 1.00 63.62 105 ARG A O 1
ATOM 844 N N . LYS A 1 106 ? -2.833 5.037 24.489 1.00 71.00 106 LYS A N 1
ATOM 845 C CA . LYS A 1 106 ? -2.004 5.069 23.278 1.00 71.00 106 LYS A CA 1
ATOM 846 C C . LYS A 1 106 ? -2.744 4.313 22.175 1.00 71.00 106 LYS A C 1
ATOM 848 O O . LYS A 1 106 ? -2.742 3.087 22.166 1.00 71.00 106 LYS A O 1
ATOM 853 N N . GLN A 1 107 ? -3.416 5.046 21.296 1.00 77.69 107 GLN A N 1
ATOM 854 C CA . GLN A 1 107 ? -4.104 4.488 20.136 1.00 77.69 107 GLN A CA 1
ATOM 855 C C . GLN A 1 107 ? -3.106 4.273 18.998 1.00 77.69 107 GLN A C 1
ATOM 857 O O . GLN A 1 107 ? -2.176 5.066 18.823 1.00 77.69 107 GLN A O 1
ATOM 862 N N . ALA A 1 108 ? -3.275 3.196 18.229 1.00 85.00 108 ALA A N 1
ATOM 863 C CA . ALA A 1 108 ? -2.506 3.041 17.005 1.00 85.00 108 ALA A CA 1
ATOM 864 C C . ALA A 1 108 ? -2.984 4.067 15.967 1.00 85.00 108 ALA A C 1
ATOM 866 O O . ALA A 1 108 ? -4.144 4.466 15.968 1.00 85.00 108 ALA A O 1
ATOM 867 N N . PHE A 1 109 ? -2.107 4.446 15.036 1.00 87.44 109 PHE A N 1
ATOM 868 C CA . PHE A 1 109 ? -2.447 5.386 13.962 1.00 87.44 109 PHE A CA 1
ATOM 869 C C . PHE A 1 109 ? -3.726 4.998 13.200 1.00 87.44 109 PHE A C 1
ATOM 871 O O . PHE A 1 109 ? -4.615 5.821 13.018 1.00 87.44 109 PHE A O 1
ATOM 878 N N . LEU A 1 110 ? -3.864 3.716 12.843 1.00 89.06 110 LEU A N 1
ATOM 879 C CA . LEU A 1 110 ? -5.052 3.211 12.153 1.00 89.06 110 LEU A CA 1
ATOM 880 C C . LEU A 1 110 ? -6.332 3.354 12.998 1.00 89.06 110 LEU A C 1
ATOM 882 O O . LEU A 1 110 ? -7.390 3.637 12.449 1.00 89.06 110 LEU A O 1
ATOM 886 N N . ASP A 1 111 ? -6.242 3.213 14.322 1.00 87.56 111 ASP A N 1
ATOM 887 C CA . ASP A 1 111 ? -7.400 3.378 15.212 1.00 87.56 111 ASP A CA 1
ATOM 888 C C . ASP A 1 111 ? -7.850 4.842 15.270 1.00 87.56 111 ASP A C 1
ATOM 890 O O . ASP A 1 111 ? -9.045 5.114 15.368 1.00 87.56 111 ASP A O 1
ATOM 894 N N . ILE A 1 112 ? -6.898 5.778 15.177 1.00 88.25 112 ILE A N 1
ATOM 895 C CA . ILE A 1 112 ? -7.175 7.217 15.096 1.00 88.25 112 ILE A CA 1
ATOM 896 C C . ILE A 1 112 ? -7.898 7.521 13.784 1.00 88.25 112 ILE A C 1
ATOM 898 O O . ILE A 1 112 ? -8.934 8.182 13.807 1.00 88.25 112 ILE A O 1
ATOM 902 N N . LEU A 1 113 ? -7.410 6.995 12.656 1.00 89.19 113 LEU A N 1
ATOM 903 C CA . LEU A 1 113 ? -8.061 7.176 11.354 1.00 89.19 113 LEU A CA 1
ATOM 904 C C . LEU A 1 113 ? -9.475 6.581 11.329 1.00 89.19 113 LEU A C 1
ATOM 9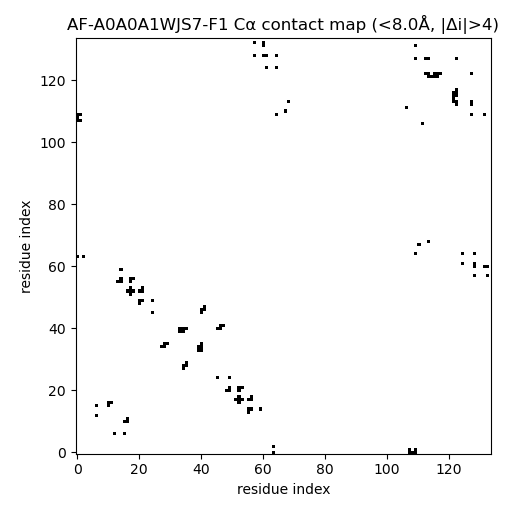06 O O . LEU A 1 113 ? -10.399 7.215 10.836 1.00 89.19 113 LEU A O 1
ATOM 910 N N . LEU A 1 114 ? -9.681 5.401 11.922 1.00 88.00 114 LEU A N 1
ATOM 911 C CA . LEU A 1 114 ? -10.999 4.755 11.976 1.00 88.00 114 LEU A CA 1
ATOM 912 C C . LEU A 1 114 ? -12.029 5.506 12.838 1.00 88.00 114 LEU A C 1
ATOM 914 O O . LEU A 1 114 ? -13.228 5.307 12.647 1.00 88.00 114 LEU A O 1
ATOM 918 N N . GLN A 1 115 ? -11.578 6.330 13.786 1.00 85.88 115 GLN A N 1
ATOM 919 C CA . GLN A 1 115 ? -12.429 7.143 14.668 1.00 85.88 115 GLN A CA 1
ATOM 920 C C . GLN A 1 115 ? -12.563 8.594 14.195 1.00 85.88 115 GLN A C 1
ATO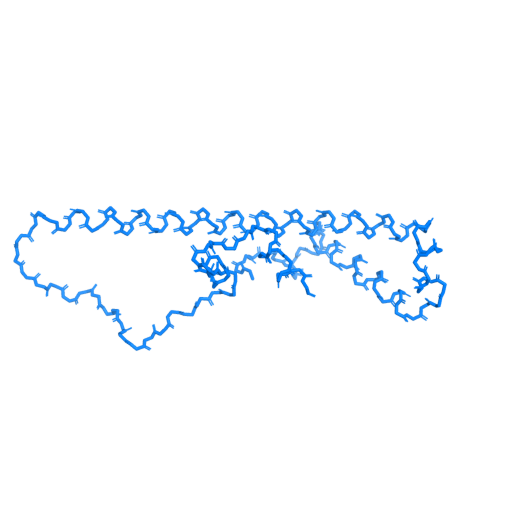M 922 O O . GLN A 1 115 ? -13.328 9.357 14.780 1.00 85.88 115 GLN A O 1
ATOM 927 N N . SER A 1 116 ? -11.798 8.985 13.177 1.00 86.56 116 SER A N 1
ATOM 928 C CA . SER A 1 116 ? -11.779 10.349 12.664 1.00 86.56 116 SER A CA 1
ATOM 929 C C . SER A 1 116 ? -12.934 10.588 11.691 1.00 86.56 116 SER A C 1
ATOM 931 O O . SER A 1 116 ? -13.303 9.723 10.891 1.00 86.56 116 SER A O 1
ATOM 933 N N . GLU A 1 117 ? -13.485 11.796 11.747 1.00 87.31 117 GLU A N 1
ATOM 934 C CA . GLU A 1 117 ? -14.583 12.258 10.902 1.00 87.31 117 GLU A CA 1
ATOM 935 C C . GLU A 1 117 ? -14.204 13.592 10.254 1.00 87.31 117 GLU A C 1
ATOM 937 O O . GLU A 1 117 ? -13.555 14.434 10.879 1.00 87.31 117 GLU A O 1
ATOM 942 N N . ILE A 1 118 ? -14.631 13.798 9.009 1.00 83.00 118 ILE A N 1
ATOM 943 C CA . ILE A 1 118 ? -14.522 15.074 8.294 1.00 83.00 118 ILE A CA 1
ATOM 944 C C . ILE A 1 118 ? -15.946 15.553 8.023 1.00 83.00 118 ILE A C 1
ATOM 946 O O . ILE A 1 118 ? -16.764 14.805 7.489 1.00 83.00 118 ILE A O 1
ATOM 950 N N . ASP A 1 119 ? -16.270 16.780 8.436 1.00 81.75 119 ASP A N 1
ATOM 951 C CA . ASP A 1 119 ? -17.613 17.369 8.309 1.00 81.75 119 ASP A CA 1
ATOM 952 C C . ASP A 1 119 ? -18.738 16.498 8.913 1.00 81.75 119 ASP A C 1
ATOM 954 O O . ASP A 1 119 ? -19.855 16.435 8.394 1.00 81.75 119 ASP A O 1
ATOM 958 N N . GLY A 1 120 ? -18.431 15.786 10.006 1.00 80.25 120 GLY A N 1
ATOM 959 C CA . GLY A 1 120 ? -19.355 14.863 10.679 1.00 80.25 120 GLY A CA 1
ATOM 960 C C . GLY A 1 120 ? -19.629 13.568 9.906 1.00 80.25 120 GLY A C 1
ATOM 961 O O . GLY A 1 120 ? -20.599 12.869 10.200 1.00 80.25 120 GLY A O 1
ATOM 962 N N . LYS A 1 121 ? -18.819 13.256 8.885 1.00 83.31 121 LYS A N 1
ATOM 963 C CA . LYS A 1 121 ? -18.871 11.990 8.149 1.00 83.31 121 LYS A CA 1
ATOM 964 C C . LYS A 1 121 ? -17.624 11.155 8.444 1.00 83.31 121 LYS A C 1
ATOM 966 O O . LYS A 1 121 ? -16.519 11.698 8.415 1.00 83.31 121 LYS A O 1
ATOM 971 N N . PRO A 1 122 ? -17.769 9.839 8.670 1.00 86.50 122 PRO A N 1
ATOM 972 C CA . PRO A 1 122 ? -16.621 8.960 8.844 1.00 86.50 122 PRO A CA 1
ATOM 973 C C . PRO A 1 122 ? -15.805 8.879 7.553 1.00 86.50 122 PRO A C 1
ATOM 975 O O . PRO A 1 122 ? -16.369 8.886 6.454 1.00 86.50 122 PRO A O 1
ATOM 978 N N . LEU A 1 123 ? -14.485 8.754 7.697 1.00 87.44 123 LEU A N 1
ATOM 979 C CA . LEU A 1 123 ? -13.581 8.538 6.568 1.00 87.44 123 LEU A CA 1
ATOM 980 C C . LEU A 1 123 ? -13.952 7.265 5.795 1.00 87.44 123 LEU A C 1
ATOM 982 O O . LEU A 1 123 ? -14.319 6.232 6.377 1.00 87.44 123 LEU A O 1
ATOM 986 N N . SER A 1 124 ? -13.852 7.332 4.465 1.00 88.81 124 SER A N 1
ATOM 987 C CA . SER A 1 124 ? -14.061 6.157 3.628 1.00 88.81 124 SER A CA 1
ATOM 988 C C . SER A 1 124 ? -12.862 5.210 3.725 1.00 88.81 124 SER A C 1
ATOM 990 O O . SER A 1 124 ? -11.751 5.602 4.079 1.00 88.81 124 SER A O 1
ATOM 992 N N . ASN A 1 125 ? -13.063 3.937 3.376 1.00 86.44 125 ASN A N 1
ATOM 993 C CA . ASN A 1 125 ? -11.953 2.979 3.339 1.00 86.44 125 ASN A CA 1
ATOM 994 C C . ASN A 1 125 ? -10.874 3.385 2.325 1.00 86.44 125 ASN A C 1
ATOM 996 O O . ASN A 1 125 ? -9.722 3.005 2.502 1.00 86.44 125 ASN A O 1
ATOM 1000 N N . LEU A 1 126 ? -11.248 4.124 1.274 1.00 87.81 126 LEU A N 1
ATOM 1001 C CA . LEU A 1 126 ? -10.300 4.630 0.290 1.00 87.81 126 LEU A CA 1
ATOM 1002 C C . LEU A 1 126 ? -9.407 5.701 0.914 1.00 87.81 126 LEU A C 1
ATOM 1004 O O . LEU A 1 126 ? -8.195 5.557 0.843 1.00 87.81 126 LEU A O 1
ATOM 1008 N N . ASP A 1 127 ? -9.996 6.690 1.590 1.00 89.19 127 ASP A N 1
ATOM 1009 C CA . ASP A 1 127 ? -9.248 7.788 2.221 1.00 89.19 127 ASP A CA 1
ATOM 1010 C C . ASP A 1 127 ? -8.279 7.256 3.287 1.00 89.19 127 ASP A C 1
ATOM 1012 O O . ASP A 1 127 ? -7.112 7.632 3.334 1.00 89.19 127 ASP A O 1
ATOM 1016 N N . ILE A 1 128 ? -8.746 6.311 4.115 1.00 90.19 128 ILE A N 1
ATOM 1017 C CA . ILE A 1 128 ? -7.905 5.660 5.130 1.00 90.19 128 ILE A CA 1
ATOM 1018 C C . ILE A 1 128 ? -6.776 4.871 4.467 1.00 90.19 128 ILE A C 1
ATOM 1020 O O . ILE A 1 128 ? -5.654 4.883 4.962 1.00 90.19 128 ILE A O 1
ATOM 1024 N N . ARG A 1 129 ? -7.061 4.159 3.371 1.00 89.94 129 ARG A N 1
ATOM 1025 C CA . ARG A 1 129 ? -6.039 3.387 2.660 1.00 89.94 129 ARG A CA 1
ATOM 1026 C C . ARG A 1 129 ? -4.994 4.304 2.041 1.00 89.94 129 ARG A C 1
ATOM 1028 O O . ARG A 1 129 ? -3.818 3.999 2.157 1.00 89.94 129 ARG A O 1
ATOM 1035 N N . GLU A 1 130 ? -5.404 5.399 1.408 1.00 88.88 130 GLU A N 1
ATOM 1036 C CA . GLU A 1 130 ? -4.474 6.357 0.810 1.00 88.88 130 GLU A CA 1
ATOM 1037 C C . GLU A 1 130 ? -3.512 6.918 1.859 1.00 88.88 130 GLU A C 1
ATOM 1039 O O . GLU A 1 130 ? -2.312 6.869 1.635 1.00 88.88 130 GLU A O 1
ATOM 1044 N N . GLU A 1 131 ? -3.999 7.308 3.038 1.00 90.69 131 GLU A N 1
ATOM 1045 C CA . GLU A 1 131 ? -3.147 7.805 4.132 1.00 90.69 131 GLU A CA 1
ATOM 1046 C C . GLU A 1 131 ? -2.248 6.717 4.761 1.00 90.69 131 GLU A C 1
ATOM 1048 O O . GLU A 1 131 ? -1.223 7.000 5.377 1.00 90.69 131 GLU A O 1
ATOM 1053 N N . VAL A 1 132 ? -2.634 5.444 4.652 1.00 87.06 132 VAL A N 1
ATOM 1054 C CA . VAL A 1 132 ? -1.836 4.313 5.155 1.00 87.06 132 VAL A CA 1
ATOM 1055 C C . VAL A 1 132 ? -0.771 3.868 4.148 1.00 87.06 132 VAL A C 1
ATOM 1057 O O . VAL A 1 132 ? 0.289 3.402 4.571 1.00 87.06 132 VAL A O 1
ATOM 1060 N N . ASP A 1 133 ? -1.061 3.987 2.851 1.00 84.75 133 ASP A N 1
ATOM 1061 C CA . ASP A 1 133 ? -0.229 3.496 1.747 1.00 84.75 133 ASP A CA 1
ATOM 1062 C C . ASP A 1 133 ? 0.678 4.586 1.125 1.00 84.75 133 ASP A C 1
ATOM 1064 O O . ASP A 1 133 ? 1.491 4.256 0.256 1.00 84.75 133 ASP A O 1
ATOM 1068 N N . THR A 1 134 ? 0.561 5.855 1.550 1.00 76.38 134 THR A N 1
ATOM 1069 C CA . THR A 1 134 ? 1.492 6.960 1.212 1.00 76.38 134 THR A CA 1
ATOM 1070 C C . THR A 1 134 ? 2.899 6.738 1.753 1.00 76.38 134 THR A C 1
ATOM 1072 O O . THR A 1 134 ? 3.863 6.996 0.994 1.00 76.38 134 THR A O 1
#

Nearest PDB structures (foldseek):
  6c94-assembly1_A  TM=7.910E-01  e=3.166E-02  Oryctolagus cuniculus
  5t6q-assembly1_A  TM=8.073E-01  e=9.485E-02  Oryctolagus cuniculus
  6c93-assembly1_A  TM=7.800E-01  e=1.318E-01  Oryctolagus cuniculus

pLDDT: mean 79.68, std 16.9, range [33.84, 95.56]

Organism: Zeugodacus cucurbitae (NCBI:txid28588)

InterPro domains:
  IPR001128 Cytochrome P450 [PF00067] (2-133)
  IPR036396 Cytochrome P450 superfamily [G3DSA:1.10.630.10] (1-134)
  IPR036396 Cytochrome P450 superfamily [SSF48264] (2-132)
  IPR050196 Cytochrome P450 Monooxygenases [PTHR24291] (1-134)

Radius of gyration: 22.32 Å; Cα contacts (8 Å, |Δi|>4): 72; chains: 1; bounding box: 48×33×68 Å

Mean predicted aligned error: 10.41 Å

Foldseek 3Di:
DPDDPVCVPCCVDLLNVLVVLLVVLVVCCVPPPQCVDVVSVCPDPSVVSNVVSVVVNLVVLLVVLVVVLVVVVVVVVVVVVVVVVVPPDDDDDPPPPPVVPPDDDDDDPSRCLQPDDDPNHRDDPVRSSVVVVD

Secondary structure (DSSP, 8-state):
------TTT-TT-HHHHHHHHHHHHHHHHHH-HHHHSHHHHTTSHHHHHHHHHHHHHHHHHHHHHHHHHHHHHHHHHHHHHHHHGGGG--S---------TT------HHHHHHH-EETTEEPPHHHHHHHHH-

Sequence (134 aa):
MGVSVHAQTNADSEYVQAVKTISTVTHKRMFDIIYRLDFTYRFTKLAREEKLALAVLHGFTERVILQRREELLRAQQNTQNAAVDKNHTNGYPATDNDADVGAKRKQAFLDILLQSEIDGKPLSNLDIREEVDT

Solvent-accessible surface area (backbone atoms only — not comparable to full-atom values): 8207 Å² total; per-residue (Å²): 125,94,71,90,77,54,60,89,80,39,62,83,36,70,60,51,46,22,52,52,48,43,52,54,49,53,53,46,34,71,73,36,73,68,48,56,41,65,76,62,27,66,76,38,70,63,46,53,54,41,53,55,23,49,52,50,48,54,54,50,52,54,52,51,54,52,53,52,52,52,53,51,54,52,52,52,51,54,55,52,55,63,56,61,68,62,78,77,66,88,83,80,89,77,85,80,69,89,68,56,94,77,63,78,75,88,69,53,71,57,58,52,53,76,72,37,61,60,98,88,36,71,63,49,76,64,61,53,45,52,74,72,73,110